Protein AF-E8KIJ7-F1 (afdb_monomer_lite)

Secondary structure (DSSP, 8-state):
---SSPPGGG-TT-SEETTEEEEE----SSTT-HHHHHHHHHHHHHHHHHHT-

Organism: NCBI:txid887324

Radius of gyration: 13.2 Å; chains: 1; bounding box: 34×25×28 Å

Structure (mmCIF, N/CA/C/O backbone):
data_AF-E8KIJ7-F1
#
_entry.id   AF-E8KIJ7-F1
#
loop_
_atom_site.group_PDB
_atom_site.id
_atom_site.type_symbol
_atom_site.label_atom_id
_atom_site.label_alt_id
_atom_site.label_comp_id
_atom_site.label_asym_id
_atom_site.label_entity_id
_atom_site.label_seq_id
_atom_site.pdbx_PDB_ins_code
_atom_site.Cartn_x
_atom_site.Cartn_y
_atom_site.Cartn_z
_atom_site.occupancy
_atom_site.B_iso_or_equiv
_atom_site.auth_seq_id
_atom_site.auth_comp_id
_atom_site.auth_asym_id
_atom_site.auth_atom_id
_atom_site.pdbx_PDB_model_num
ATOM 1 N N . MET A 1 1 ? 18.702 -9.969 -4.048 1.00 68.19 1 MET A N 1
ATOM 2 C CA . MET A 1 1 ? 17.866 -9.383 -5.120 1.00 68.19 1 MET A CA 1
ATOM 3 C C . MET A 1 1 ? 16.411 -9.510 -4.687 1.00 68.19 1 MET A C 1
ATOM 5 O O . MET A 1 1 ? 16.032 -10.601 -4.285 1.00 68.19 1 MET A O 1
ATOM 9 N N . LEU A 1 2 ? 15.640 -8.418 -4.660 1.00 74.88 2 LEU A N 1
ATOM 10 C CA . LEU A 1 2 ? 14.214 -8.432 -4.287 1.00 74.88 2 LEU A CA 1
ATOM 11 C C . LEU A 1 2 ? 13.356 -8.715 -5.528 1.00 74.88 2 LEU A C 1
ATOM 13 O O . LEU A 1 2 ? 13.698 -8.260 -6.619 1.00 74.88 2 LEU A O 1
ATOM 17 N N . SER A 1 3 ? 12.263 -9.466 -5.365 1.00 77.25 3 SER A N 1
ATOM 18 C CA . SER A 1 3 ? 11.328 -9.738 -6.464 1.00 77.25 3 SER A CA 1
ATOM 19 C C . SER A 1 3 ? 10.652 -8.445 -6.918 1.00 77.25 3 SER A C 1
ATOM 21 O O . SER A 1 3 ? 10.170 -7.674 -6.091 1.00 77.25 3 SER A O 1
ATOM 23 N N . TYR A 1 4 ? 10.611 -8.217 -8.231 1.00 80.38 4 TYR A N 1
ATOM 24 C CA . TYR A 1 4 ? 9.926 -7.065 -8.824 1.00 80.38 4 TYR A CA 1
ATOM 25 C C . TYR A 1 4 ? 8.398 -7.183 -8.719 1.00 80.38 4 TYR A C 1
ATOM 27 O O . TYR A 1 4 ? 7.693 -6.182 -8.620 1.00 80.38 4 TYR A O 1
ATOM 35 N N . HIS A 1 5 ? 7.883 -8.414 -8.728 1.00 83.44 5 HIS A N 1
ATOM 36 C CA . HIS A 1 5 ? 6.451 -8.669 -8.675 1.00 83.44 5 HIS A CA 1
ATOM 37 C C . HIS A 1 5 ? 5.952 -8.702 -7.229 1.00 83.44 5 HIS A C 1
ATOM 39 O O . HIS A 1 5 ? 6.633 -9.260 -6.361 1.00 83.44 5 HIS A O 1
ATOM 45 N N . PRO A 1 6 ? 4.751 -8.156 -6.965 1.00 84.94 6 PRO A N 1
ATOM 46 C CA . PRO A 1 6 ? 4.126 -8.298 -5.663 1.00 84.94 6 PRO A CA 1
ATOM 47 C C . PRO A 1 6 ? 3.862 -9.777 -5.362 1.00 84.94 6 PRO A C 1
ATOM 49 O O . PRO A 1 6 ? 3.559 -10.567 -6.255 1.00 84.94 6 PRO A O 1
ATOM 52 N N . ASP A 1 7 ? 3.956 -10.132 -4.084 1.00 90.38 7 ASP A N 1
ATOM 53 C CA . ASP A 1 7 ? 3.622 -11.467 -3.585 1.00 90.38 7 ASP A CA 1
ATOM 54 C C . ASP A 1 7 ? 2.181 -11.854 -3.978 1.00 90.38 7 ASP A C 1
ATOM 56 O O . ASP A 1 7 ? 1.274 -11.013 -3.970 1.00 90.38 7 ASP A O 1
ATOM 60 N N . PHE A 1 8 ? 1.965 -13.129 -4.323 1.00 88.75 8 PHE A N 1
ATOM 61 C CA . PHE A 1 8 ? 0.673 -13.642 -4.794 1.00 88.75 8 PHE A CA 1
ATOM 62 C C . PHE A 1 8 ? -0.456 -13.420 -3.779 1.00 88.75 8 PHE A C 1
ATOM 64 O O . PHE A 1 8 ? -1.609 -13.234 -4.175 1.00 88.75 8 PHE A O 1
ATOM 71 N N . ARG A 1 9 ? -0.123 -13.368 -2.480 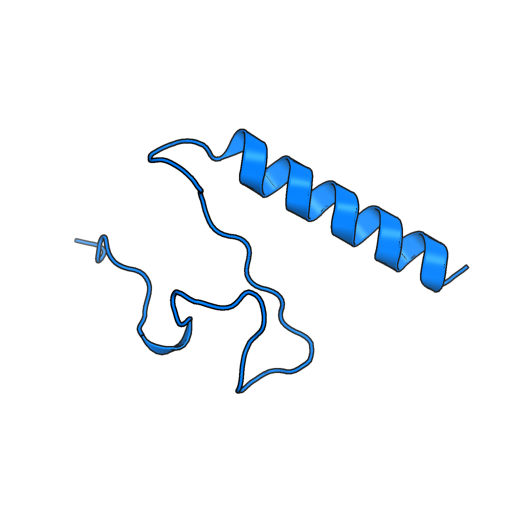1.00 91.00 9 ARG A N 1
ATOM 72 C CA . ARG A 1 9 ? -1.063 -13.073 -1.388 1.00 91.00 9 ARG A CA 1
ATOM 73 C C . ARG A 1 9 ? -1.668 -11.684 -1.479 1.00 91.00 9 ARG A C 1
ATOM 75 O O . ARG A 1 9 ? -2.579 -11.372 -0.732 1.00 91.00 9 ARG A O 1
ATOM 82 N N . TRP A 1 10 ? -1.180 -10.821 -2.358 1.00 91.69 10 TRP A N 1
ATOM 83 C CA . TRP A 1 10 ? -1.740 -9.487 -2.474 1.00 91.69 10 TRP A CA 1
ATOM 84 C C . TRP A 1 10 ? -2.706 -9.317 -3.635 1.00 91.69 10 TRP A C 1
ATOM 86 O O . TRP A 1 10 ? -3.372 -8.304 -3.616 1.00 91.69 10 TRP A O 1
ATOM 96 N N . LEU A 1 11 ? -2.860 -10.263 -4.572 1.00 91.44 11 LEU A N 1
ATOM 97 C CA . LEU A 1 11 ? -3.860 -10.255 -5.667 1.00 91.44 11 LEU A CA 1
ATOM 98 C C . LEU A 1 11 ? -3.971 -8.950 -6.503 1.00 91.44 1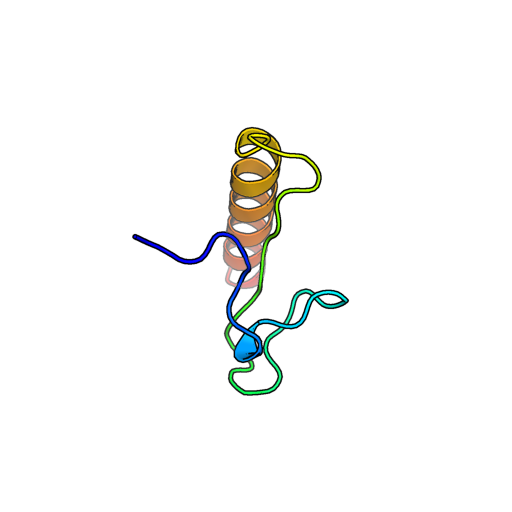1 LEU A C 1
ATOM 100 O O . LEU A 1 11 ? -4.127 -7.838 -6.010 1.00 91.44 11 LEU A O 1
ATOM 104 N N . LEU A 1 12 ? -3.951 -9.046 -7.831 1.00 91.38 12 LEU A N 1
ATOM 105 C CA . LEU A 1 12 ? -3.840 -7.837 -8.667 1.00 91.38 12 LEU A CA 1
ATOM 106 C C . LEU A 1 12 ? -5.168 -7.103 -8.912 1.00 91.38 12 LEU A C 1
ATOM 108 O O . LEU A 1 12 ? -5.171 -5.882 -9.014 1.00 91.38 12 LEU A O 1
ATOM 112 N N . ALA A 1 13 ? -6.290 -7.821 -8.966 1.00 91.12 13 ALA A N 1
ATOM 113 C CA . ALA A 1 13 ? -7.586 -7.283 -9.396 1.00 91.12 13 ALA A CA 1
ATOM 114 C C . ALA A 1 13 ? -8.481 -6.789 -8.242 1.00 91.12 13 ALA A C 1
ATOM 116 O O . ALA A 1 13 ? -9.703 -6.748 -8.374 1.00 91.12 13 ALA A O 1
ATOM 117 N N . ARG A 1 14 ? -7.893 -6.465 -7.086 1.00 92.88 14 ARG A N 1
ATOM 118 C CA . ARG A 1 14 ? -8.639 -6.026 -5.902 1.00 92.88 14 ARG A CA 1
ATOM 119 C C . ARG A 1 14 ? -7.806 -5.127 -4.999 1.00 92.88 14 ARG A C 1
ATOM 121 O O . ARG A 1 14 ? -6.582 -5.065 -5.112 1.00 92.88 14 ARG A O 1
ATOM 128 N N . GLN A 1 15 ? -8.495 -4.427 -4.106 1.00 94.44 15 GLN A N 1
ATOM 129 C CA . GLN A 1 15 ? -7.892 -3.454 -3.192 1.00 94.44 15 GLN A CA 1
ATOM 130 C C . GLN A 1 15 ? -8.061 -3.833 -1.715 1.00 94.44 15 GLN A C 1
ATOM 132 O O . GLN A 1 15 ? -7.755 -3.041 -0.837 1.00 94.44 15 GLN A O 1
ATOM 137 N N . ASP A 1 16 ? -8.611 -4.994 -1.413 1.00 94.44 16 ASP A N 1
ATOM 138 C CA . ASP A 1 16 ? -8.822 -5.554 -0.078 1.00 94.44 16 ASP A CA 1
ATOM 139 C C . ASP A 1 16 ? -8.057 -6.881 0.057 1.00 94.44 16 ASP A C 1
ATOM 141 O O . ASP A 1 16 ? -7.646 -7.476 -0.944 1.00 94.44 16 ASP A O 1
ATOM 145 N N . SER A 1 17 ? -7.836 -7.334 1.292 1.00 93.56 17 SER A N 1
ATOM 146 C CA . SER A 1 17 ? -7.166 -8.607 1.570 1.00 93.56 17 SER A CA 1
ATOM 147 C C . SER A 1 17 ? -8.192 -9.698 1.901 1.00 93.56 17 SER A C 1
ATOM 149 O O . SER A 1 17 ? -8.875 -9.567 2.912 1.00 93.56 17 SER A O 1
ATOM 151 N N . PRO A 1 18 ? -8.253 -10.813 1.144 1.00 93.62 18 PRO A N 1
ATOM 152 C CA . PRO A 1 18 ? -9.086 -11.971 1.491 1.00 93.62 18 PRO A CA 1
ATOM 153 C C . PRO A 1 18 ? -8.791 -12.589 2.862 1.00 93.62 18 PRO A C 1
ATOM 155 O O . PRO A 1 18 ? -9.603 -13.352 3.372 1.00 93.62 18 PRO A O 1
ATOM 158 N N . TRP A 1 19 ? -7.600 -12.334 3.410 1.00 93.25 19 TRP A N 1
ATOM 159 C CA . TRP A 1 19 ? -7.128 -12.943 4.655 1.00 93.25 19 TRP A CA 1
ATOM 160 C C . TRP A 1 19 ? -7.200 -11.997 5.856 1.00 93.25 19 TRP A C 1
ATOM 162 O O . TRP A 1 19 ? -7.104 -12.456 6.990 1.00 93.25 19 TRP A O 1
ATOM 172 N N . TYR A 1 20 ? -7.313 -10.685 5.623 1.00 94.19 20 TYR A N 1
ATOM 173 C CA . TYR A 1 20 ? -7.248 -9.670 6.674 1.00 94.19 20 TYR A CA 1
ATOM 174 C C . TYR A 1 20 ? -8.221 -8.534 6.363 1.00 94.19 20 TYR A C 1
ATOM 176 O O . TYR A 1 20 ? -7.868 -7.598 5.647 1.00 94.19 20 TYR A O 1
ATOM 184 N N . ASP A 1 21 ? -9.418 -8.589 6.944 1.00 93.50 21 ASP A N 1
ATOM 185 C CA . ASP A 1 21 ? -10.496 -7.628 6.663 1.00 93.50 21 ASP A CA 1
ATOM 186 C C . ASP A 1 21 ? -10.123 -6.174 6.996 1.00 93.50 21 ASP A C 1
ATOM 188 O O . ASP A 1 21 ? -10.633 -5.233 6.391 1.00 93.50 21 ASP A O 1
ATOM 192 N N . SER A 1 22 ? -9.190 -5.972 7.933 1.00 93.19 22 SER A N 1
ATOM 193 C CA . SER A 1 22 ? -8.690 -4.647 8.316 1.00 93.19 22 SER A CA 1
ATOM 194 C C . SER A 1 22 ? -7.670 -4.054 7.336 1.00 93.19 22 SER A C 1
ATOM 196 O O . SER A 1 22 ? -7.294 -2.888 7.474 1.00 93.19 22 SER A O 1
ATOM 198 N N . VAL A 1 23 ? -7.199 -4.824 6.348 1.00 94.62 23 VAL A N 1
ATOM 199 C CA . VAL A 1 23 ? -6.142 -4.405 5.419 1.00 94.62 23 VAL A CA 1
ATOM 200 C C . VAL A 1 23 ? -6.726 -3.951 4.084 1.00 94.62 23 VAL A C 1
ATOM 202 O O . VAL A 1 23 ? -7.490 -4.656 3.424 1.00 94.62 23 VAL A O 1
ATOM 205 N N . LYS A 1 24 ? -6.264 -2.782 3.631 1.00 95.62 24 LYS A N 1
ATOM 206 C CA . LYS A 1 24 ? -6.533 -2.225 2.302 1.00 95.62 24 LYS A CA 1
ATOM 207 C C . LYS A 1 24 ? -5.231 -2.110 1.508 1.00 95.62 24 LYS A C 1
ATOM 209 O O . LYS A 1 24 ? -4.213 -1.659 2.029 1.00 95.62 24 LYS A O 1
ATOM 214 N N . LEU A 1 25 ? -5.274 -2.497 0.240 1.00 95.50 25 LEU A N 1
ATOM 215 C CA . LEU A 1 25 ? -4.160 -2.441 -0.696 1.00 95.50 25 LEU A CA 1
ATOM 216 C C . LEU A 1 25 ? -4.250 -1.195 -1.573 1.00 95.50 25 LEU A C 1
ATOM 218 O O . LEU A 1 25 ? -5.300 -0.887 -2.138 1.00 95.50 25 LEU A O 1
ATOM 222 N N . PHE A 1 26 ? -3.110 -0.532 -1.738 1.00 95.75 26 PHE A N 1
ATOM 223 C CA . PHE A 1 26 ? -2.927 0.595 -2.646 1.00 95.75 26 PHE A CA 1
ATOM 224 C C . PHE A 1 26 ? -1.821 0.240 -3.636 1.00 95.75 26 PHE A C 1
ATOM 226 O O . PHE A 1 26 ? -0.761 -0.250 -3.241 1.00 95.75 26 PHE A O 1
ATOM 233 N N . ARG A 1 27 ? -2.080 0.447 -4.928 1.00 92.69 27 ARG A N 1
ATOM 234 C CA . ARG A 1 27 ? -1.183 0.039 -6.014 1.00 92.69 27 ARG A CA 1
ATOM 235 C C . ARG A 1 27 ? -0.783 1.243 -6.848 1.00 92.69 27 ARG A C 1
ATOM 237 O O . ARG A 1 2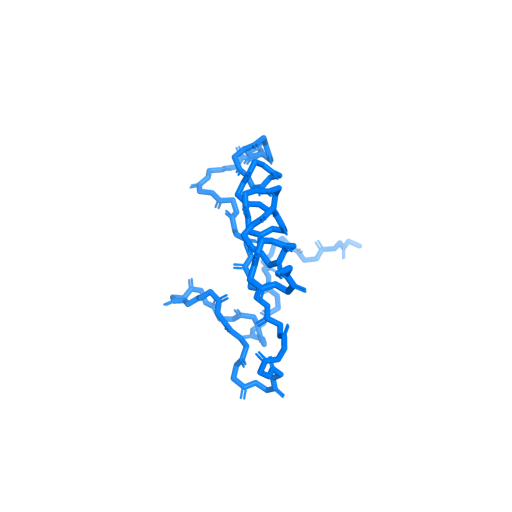7 ? -1.562 2.174 -7.014 1.00 92.69 27 ARG A O 1
ATOM 244 N N . GLN A 1 28 ? 0.444 1.207 -7.354 1.00 92.50 28 GLN A N 1
ATOM 245 C CA . GLN A 1 28 ? 0.886 2.150 -8.371 1.00 92.50 28 GLN A CA 1
ATOM 246 C C . GLN A 1 28 ? 0.154 1.845 -9.678 1.00 92.50 28 GLN A C 1
ATOM 248 O O . GLN A 1 28 ? 0.210 0.715 -10.155 1.00 92.50 28 GLN A O 1
ATOM 253 N N . GLU A 1 29 ? -0.474 2.858 -10.266 1.00 88.69 29 GLU A N 1
ATOM 254 C CA . GLU A 1 29 ? -1.091 2.760 -11.599 1.00 88.69 29 GLU A CA 1
ATOM 255 C C . GLU A 1 29 ? -0.036 2.714 -12.717 1.00 88.69 29 GLU A C 1
ATOM 257 O O . GLU A 1 29 ? -0.258 2.160 -13.788 1.00 88.69 29 GLU A O 1
ATOM 262 N N . ALA A 1 30 ? 1.135 3.304 -12.468 1.00 89.75 30 ALA A N 1
ATOM 263 C CA . ALA A 1 30 ? 2.252 3.349 -13.401 1.00 89.75 30 ALA A CA 1
ATOM 264 C C . ALA A 1 30 ? 3.580 3.244 -12.649 1.00 89.75 30 ALA A C 1
ATOM 266 O O . ALA A 1 30 ? 3.680 3.657 -11.491 1.00 89.75 30 ALA A O 1
ATOM 267 N N . SER A 1 31 ? 4.606 2.725 -13.327 1.00 89.38 31 SER A N 1
ATOM 268 C CA . SER A 1 31 ? 5.956 2.608 -12.768 1.00 89.38 31 SER A CA 1
ATOM 269 C C . SER A 1 31 ? 6.429 3.946 -12.196 1.00 89.38 31 SER A C 1
ATOM 271 O O . SER A 1 31 ? 6.312 4.981 -12.852 1.00 89.38 31 SER A O 1
ATOM 273 N N . LEU A 1 32 ? 6.954 3.915 -10.968 1.00 89.12 32 LEU A N 1
ATOM 274 C CA . LEU A 1 32 ? 7.483 5.068 -10.227 1.00 89.12 32 LEU A CA 1
ATOM 275 C C . LEU A 1 32 ? 6.440 6.129 -9.826 1.00 89.12 32 LEU A C 1
ATOM 277 O O . LEU A 1 32 ? 6.801 7.120 -9.187 1.00 89.12 32 LEU A O 1
ATOM 281 N N . ASN A 1 33 ? 5.148 5.927 -10.105 1.00 93.31 33 ASN A N 1
ATOM 282 C CA . ASN A 1 33 ? 4.089 6.864 -9.724 1.00 93.31 33 ASN A CA 1
ATOM 283 C C . ASN A 1 33 ? 3.642 6.674 -8.264 1.00 93.31 33 ASN A C 1
ATOM 285 O O . ASN A 1 33 ? 2.497 6.324 -7.967 1.00 93.31 33 ASN A O 1
ATOM 289 N N . TRP A 1 34 ? 4.549 6.933 -7.329 1.00 94.25 34 TRP A N 1
ATOM 290 C CA . TRP A 1 34 ? 4.263 6.836 -5.897 1.00 94.25 34 TRP A CA 1
ATOM 291 C C . TRP A 1 34 ? 3.401 7.981 -5.367 1.00 94.25 34 TRP A C 1
ATOM 293 O O . TRP A 1 34 ? 2.653 7.789 -4.411 1.00 94.25 34 TRP A O 1
ATOM 303 N N . GLN A 1 35 ? 3.447 9.153 -6.005 1.00 96.31 35 GLN A N 1
ATOM 304 C CA . GLN A 1 35 ? 2.675 10.321 -5.576 1.00 96.31 35 GLN A CA 1
ATOM 305 C C . GLN A 1 35 ? 1.169 10.025 -5.539 1.00 96.31 35 GLN A C 1
ATOM 307 O O . GLN A 1 35 ? 0.483 10.397 -4.585 1.00 96.31 35 GLN A O 1
ATOM 312 N N . SER A 1 36 ? 0.658 9.320 -6.555 1.00 95.62 36 SER A N 1
ATOM 313 C CA . SER A 1 36 ? -0.748 8.904 -6.612 1.00 95.62 36 SER A CA 1
ATOM 314 C C . SER A 1 36 ? -1.127 7.964 -5.460 1.00 95.62 36 SER A C 1
ATOM 316 O O . SER A 1 36 ? -2.143 8.173 -4.800 1.00 95.62 36 SER A O 1
ATOM 318 N N . VAL A 1 37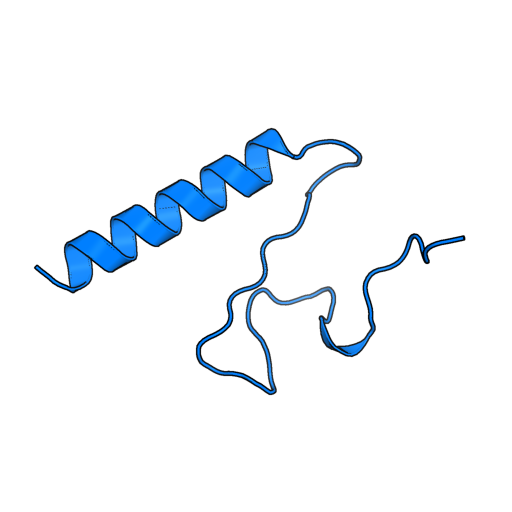 ? -0.269 6.986 -5.154 1.00 96.25 37 VAL A N 1
ATOM 319 C CA . VAL A 1 37 ? -0.465 6.017 -4.067 1.00 96.25 37 VAL A CA 1
ATOM 320 C C . VAL A 1 37 ? -0.560 6.724 -2.718 1.00 96.25 37 VAL A C 1
ATOM 322 O O . VAL A 1 37 ? -1.519 6.508 -1.978 1.00 96.25 37 VAL A O 1
ATOM 325 N N . ILE A 1 38 ? 0.396 7.607 -2.414 1.00 97.75 38 ILE A N 1
ATOM 326 C CA . ILE A 1 38 ? 0.426 8.343 -1.142 1.00 97.75 38 ILE A CA 1
ATOM 327 C C . ILE A 1 38 ? -0.800 9.250 -0.999 1.00 97.75 38 ILE A C 1
ATOM 329 O O . ILE A 1 38 ? -1.413 9.290 0.069 1.00 97.75 38 ILE A O 1
ATOM 333 N N . LYS A 1 39 ? -1.214 9.925 -2.078 1.00 97.62 39 LYS A N 1
ATOM 334 C CA . LYS A 1 39 ? -2.432 10.746 -2.080 1.00 97.62 39 LYS A CA 1
ATOM 335 C C . LYS A 1 39 ? -3.678 9.915 -1.750 1.00 97.62 39 LYS A C 1
ATOM 337 O O . LYS A 1 39 ? -4.486 10.337 -0.924 1.00 97.62 39 LYS A O 1
ATOM 342 N N . ASN A 1 40 ? -3.815 8.732 -2.349 1.00 97.00 40 ASN A N 1
ATOM 343 C CA . ASN A 1 40 ? -4.952 7.842 -2.098 1.00 97.00 40 ASN A CA 1
ATOM 344 C C . ASN A 1 40 ? -4.969 7.337 -0.643 1.00 97.00 40 ASN A C 1
ATOM 346 O O . ASN A 1 40 ? -6.032 7.279 -0.022 1.00 97.00 40 ASN A O 1
ATOM 350 N N . ILE A 1 41 ? -3.797 7.035 -0.070 1.00 97.38 41 ILE A N 1
ATOM 351 C CA . ILE A 1 41 ? -3.664 6.668 1.350 1.00 97.38 41 ILE A CA 1
ATOM 352 C C . ILE A 1 41 ? -4.127 7.823 2.245 1.00 97.38 41 ILE A C 1
ATOM 354 O O . ILE A 1 41 ? -4.964 7.618 3.124 1.00 97.38 41 ILE A O 1
ATOM 358 N N . GLN A 1 42 ? -3.637 9.043 2.001 1.00 98.25 42 GLN A N 1
ATOM 359 C CA . GLN A 1 42 ? -4.020 10.227 2.775 1.00 98.25 42 GLN A CA 1
ATOM 360 C C . GLN A 1 42 ? -5.540 10.441 2.762 1.00 98.25 42 GLN A C 1
ATOM 362 O O . GLN A 1 42 ? -6.139 10.655 3.816 1.00 98.25 42 GLN A O 1
ATOM 367 N N . GLN A 1 43 ? -6.168 10.356 1.587 1.00 97.81 43 GLN A N 1
ATOM 368 C CA . GLN A 1 43 ? -7.618 10.505 1.450 1.00 97.81 43 GLN A CA 1
ATOM 369 C C . GLN A 1 43 ? -8.377 9.457 2.268 1.00 97.81 43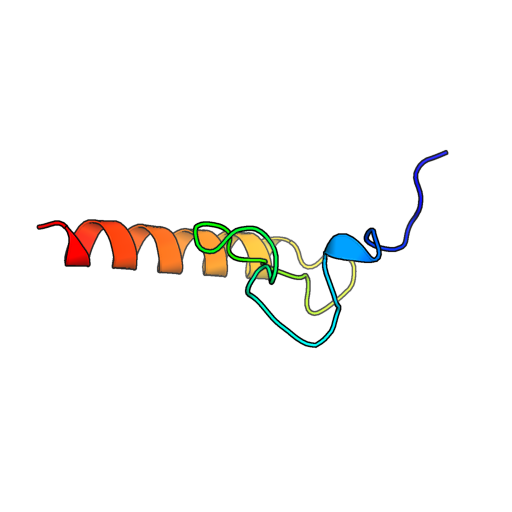 GLN A C 1
ATOM 371 O O . GLN A 1 43 ? -9.328 9.802 2.973 1.00 97.81 43 GLN A O 1
ATOM 376 N N . LYS A 1 44 ? -7.941 8.190 2.230 1.00 96.94 44 LYS A N 1
ATOM 377 C CA . LYS A 1 44 ? -8.603 7.130 2.995 1.00 96.94 44 LYS A CA 1
ATOM 378 C C . LYS A 1 44 ? -8.454 7.329 4.502 1.00 96.94 44 LYS A C 1
ATOM 380 O O . LYS A 1 44 ? -9.423 7.143 5.232 1.00 96.94 44 LYS A O 1
ATOM 385 N N . LEU A 1 45 ? -7.279 7.746 4.970 1.00 97.06 45 LEU A N 1
ATOM 386 C CA . LEU A 1 45 ? -7.062 8.046 6.388 1.00 97.06 45 LEU A CA 1
ATOM 387 C C . LEU A 1 45 ? -7.943 9.207 6.862 1.00 97.06 45 LEU A C 1
ATOM 389 O O . LEU A 1 45 ? -8.567 9.111 7.914 1.00 97.06 45 LEU A O 1
ATOM 393 N N . GLN A 1 46 ? -8.059 10.274 6.068 1.00 97.94 46 GLN A N 1
ATOM 394 C CA . GLN A 1 46 ? -8.959 11.388 6.382 1.00 97.94 46 GLN A CA 1
ATOM 395 C C . GLN A 1 46 ? -10.424 10.950 6.456 1.00 97.94 46 GLN A C 1
ATOM 397 O O . GLN A 1 46 ? -11.157 11.437 7.312 1.00 97.94 46 GLN A O 1
ATOM 402 N N . GLN A 1 47 ? -10.854 10.039 5.580 1.00 96.50 47 GLN A N 1
ATOM 403 C CA . GLN A 1 47 ? -12.194 9.462 5.643 1.00 96.50 47 GLN A CA 1
ATOM 404 C C . GLN A 1 47 ? -12.403 8.689 6.954 1.00 96.50 47 GLN A C 1
ATOM 406 O O . GLN A 1 47 ? -13.383 8.941 7.646 1.00 96.50 47 GLN A O 1
ATOM 411 N N . ILE A 1 48 ? -11.458 7.821 7.330 1.00 95.69 48 ILE A N 1
ATOM 412 C CA . ILE A 1 48 ? -11.536 7.032 8.571 1.00 95.69 48 ILE A CA 1
ATOM 413 C C . ILE A 1 48 ? -11.615 7.946 9.801 1.00 95.69 48 ILE A C 1
ATOM 415 O O . ILE A 1 48 ? -12.384 7.681 10.718 1.00 95.69 48 ILE A O 1
ATOM 419 N N . LEU A 1 49 ? -10.850 9.040 9.839 1.00 96.94 49 LEU A N 1
ATOM 420 C CA . LEU A 1 49 ? -10.909 9.988 10.958 1.00 96.94 49 LEU A CA 1
ATOM 421 C C . LEU A 1 49 ? -12.275 10.680 11.068 1.00 96.94 49 LEU A C 1
ATOM 423 O O . LEU A 1 49 ? -12.767 10.873 12.175 1.00 96.94 49 LEU A O 1
ATOM 427 N N . LYS A 1 50 ? -12.897 11.019 9.931 1.00 95.25 50 LYS A N 1
ATOM 428 C CA . LYS A 1 50 ? -14.236 11.628 9.898 1.00 95.25 50 LYS A CA 1
ATOM 429 C C . LYS A 1 50 ? -15.335 10.662 10.324 1.00 95.25 50 LYS A C 1
ATOM 431 O O . LYS A 1 50 ? -16.269 11.089 10.975 1.00 95.25 50 LYS A O 1
ATOM 436 N N . GLU A 1 51 ? -15.234 9.390 9.946 1.00 90.62 51 GLU A N 1
ATOM 437 C CA . GLU A 1 51 ? -16.213 8.355 10.316 1.00 90.62 51 GLU A CA 1
ATOM 438 C C . GLU A 1 51 ? -16.174 8.019 11.818 1.00 90.62 51 GLU A C 1
ATOM 440 O O . GLU A 1 51 ? -17.161 7.534 12.359 1.00 90.62 51 GLU A O 1
ATOM 445 N N . ASN A 1 52 ? -15.049 8.287 12.488 1.00 76.12 52 ASN A N 1
ATOM 446 C CA . ASN A 1 52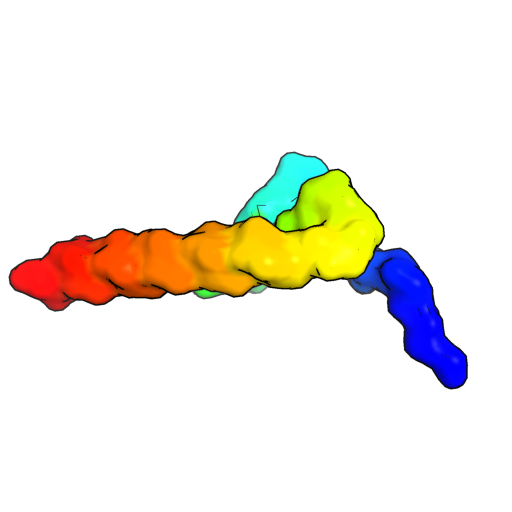 ? -14.855 8.053 13.922 1.00 76.12 52 ASN A CA 1
ATOM 447 C C . ASN A 1 52 ? -15.124 9.288 14.808 1.00 76.12 52 ASN A C 1
ATOM 449 O O . ASN A 1 52 ? -14.886 9.213 16.014 1.00 76.12 52 ASN A O 1
ATOM 453 N N . THR A 1 53 ? -15.552 10.416 14.228 1.00 59.31 53 THR A N 1
ATOM 454 C CA . THR A 1 53 ? -15.941 11.641 14.958 1.00 59.31 53 THR A CA 1
ATOM 455 C C . THR A 1 53 ? -17.456 11.776 14.958 1.00 59.31 53 THR A C 1
ATOM 457 O O . THR A 1 53 ? -18.011 12.101 16.029 1.00 59.31 53 THR A O 1
#

Foldseek 3Di:
DDDPDDDVQCPDPAQAGPVDRPDGHFDDPDPPNVVVRVVVVVVVVVVVVVVVD

pLDDT: mean 91.23, std 7.71, range [59.31, 98.25]

Sequence (53 aa):
MLSYHPDFRWLLARQDSPWYDSVKLFRQEASLNWQSVIKNIQQKLQQILKENT